Protein AF-A0A967SDQ6-F1 (afdb_monomer_lite)

Secondary structure (DSSP, 8-state):
---SSSSTTSTT-------S--HHHHHHHHHHHHHHHHHHHHHHHHHHTT--HHHHHHHHHHHHHHHHHHHHHHHHHHHHHHHHHHHHH-TT--HHHHHHHHHHHHHHHHHHHHHHHHHHHHHHHHH-

pLDDT: mean 78.9, std 18.08, range [39.59, 97.62]

Radius of gyration: 21.06 Å; chains: 1; bounding box: 49×50×50 Å

Sequence (128 aa):
MRTTILVALIALLAPGPVVAQGQGRMQERRMQLEQQVRRQFLVQVARRLELNEEQREQVRAVLAEGAEARRDLARDSRDLRIDLMQAVRSEDTPMAEFQDLLVRLEGIRERERALERREEESLARVLD

Foldseek 3Di:
DDPDPPPPPPVPPDDDDDDPDCPPVVVVVVVVVVVVVVVVVLVVVCVVLVDDPVLSVQLVVLCVVCVVVVVVLVVLVVVLVVVQVVLVPDPPRDPVNNVVSVVSVVVSVVSVVVSVVSSVVSNVVSSD

Structure (mmCIF, N/CA/C/O backbone):
data_AF-A0A967SDQ6-F1
#
_entry.id   AF-A0A967SDQ6-F1
#
loop_
_atom_site.group_PDB
_atom_site.id
_atom_site.type_symbol
_atom_site.label_atom_id
_atom_site.label_alt_id
_atom_site.label_comp_id
_atom_site.label_asym_id
_atom_site.label_entity_id
_atom_site.label_seq_id
_atom_site.pdbx_PDB_ins_code
_atom_site.Cartn_x
_atom_site.Cartn_y
_atom_site.Cartn_z
_atom_site.occupancy
_atom_site.B_iso_or_equiv
_atom_site.auth_seq_id
_atom_site.auth_comp_id
_atom_site.auth_asym_id
_atom_site.auth_atom_id
_atom_site.pdbx_PDB_model_num
ATOM 1 N N . MET A 1 1 ? -5.150 43.158 1.472 1.00 41.00 1 MET A N 1
ATOM 2 C CA . MET A 1 1 ? -4.062 42.814 0.527 1.00 41.00 1 MET A CA 1
ATOM 3 C C . MET A 1 1 ? -2.940 42.174 1.352 1.00 41.00 1 MET A C 1
ATOM 5 O O . MET A 1 1 ? -2.210 42.910 1.983 1.00 41.00 1 MET A O 1
ATOM 9 N N . ARG A 1 2 ? -2.874 40.871 1.668 1.00 46.28 2 ARG A N 1
ATOM 10 C CA . ARG A 1 2 ? -3.145 39.601 0.958 1.00 46.28 2 ARG A CA 1
ATOM 11 C C . ARG A 1 2 ? -2.051 39.135 -0.029 1.00 46.28 2 ARG A C 1
ATOM 13 O O . ARG A 1 2 ? -2.395 38.469 -0.986 1.00 46.28 2 ARG A O 1
ATOM 20 N N . THR A 1 3 ? -0.763 39.419 0.212 1.00 47.38 3 THR A N 1
ATOM 21 C CA . THR A 1 3 ? 0.331 38.906 -0.658 1.00 47.38 3 THR A CA 1
ATOM 22 C C . THR A 1 3 ? 1.738 38.960 -0.021 1.00 47.38 3 THR A C 1
ATOM 24 O O . THR A 1 3 ? 2.684 39.411 -0.650 1.00 47.38 3 THR A O 1
ATOM 27 N N . THR A 1 4 ? 1.935 38.506 1.225 1.00 48.97 4 THR A N 1
ATOM 28 C CA . THR A 1 4 ? 3.297 38.528 1.832 1.00 48.97 4 THR A CA 1
ATOM 29 C C . THR A 1 4 ? 3.689 37.320 2.684 1.00 48.97 4 THR A C 1
ATOM 31 O O . THR A 1 4 ? 4.771 37.313 3.256 1.00 48.97 4 THR A O 1
ATOM 34 N N . ILE A 1 5 ? 2.878 36.258 2.736 1.00 51.66 5 ILE A N 1
ATOM 35 C CA . ILE A 1 5 ? 3.183 35.060 3.554 1.00 51.66 5 ILE A CA 1
ATOM 36 C C . ILE A 1 5 ? 3.758 33.896 2.712 1.00 51.66 5 ILE A C 1
ATOM 38 O O . ILE A 1 5 ? 4.238 32.905 3.249 1.00 51.66 5 ILE A O 1
ATOM 42 N N . LEU A 1 6 ? 3.801 34.024 1.382 1.00 40.69 6 LEU A N 1
ATOM 43 C CA . LEU A 1 6 ? 4.132 32.913 0.474 1.00 40.69 6 LEU A CA 1
ATOM 44 C C . LEU A 1 6 ? 5.622 32.753 0.115 1.00 40.69 6 LEU A C 1
ATOM 46 O O . LEU A 1 6 ? 5.967 31.807 -0.582 1.00 40.69 6 LEU A O 1
ATOM 50 N N . VAL A 1 7 ? 6.521 33.616 0.604 1.00 45.34 7 VAL A N 1
ATOM 51 C CA . VAL A 1 7 ? 7.951 33.586 0.212 1.00 45.34 7 VAL A CA 1
ATOM 52 C C . VAL A 1 7 ? 8.857 32.908 1.254 1.00 45.34 7 VAL A C 1
ATOM 54 O O . VAL A 1 7 ? 9.958 32.477 0.927 1.00 45.34 7 VAL A O 1
ATOM 57 N N . ALA A 1 8 ? 8.393 32.699 2.490 1.00 44.19 8 ALA A N 1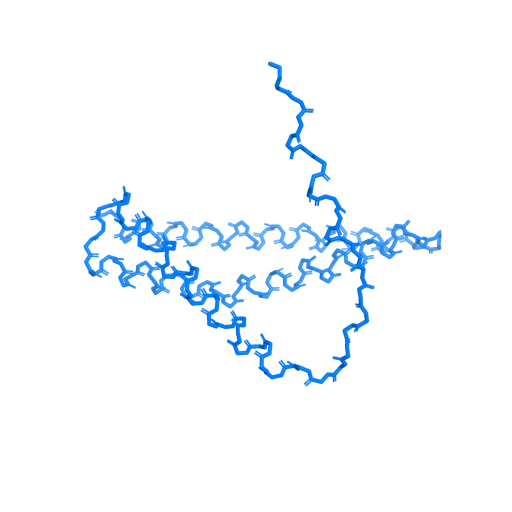
ATOM 58 C CA . ALA A 1 8 ? 9.220 32.094 3.542 1.00 44.19 8 ALA A CA 1
ATOM 59 C C . ALA A 1 8 ? 9.355 30.556 3.453 1.00 44.19 8 ALA A C 1
ATOM 61 O O . ALA A 1 8 ? 10.197 29.982 4.138 1.00 44.19 8 ALA A O 1
ATOM 62 N N . LEU A 1 9 ? 8.564 29.875 2.611 1.00 41.78 9 LEU A N 1
ATOM 63 C CA . LEU A 1 9 ? 8.560 28.405 2.541 1.00 41.78 9 LEU A CA 1
ATOM 64 C C . LEU A 1 9 ? 9.564 27.804 1.536 1.00 41.78 9 LEU A C 1
ATOM 66 O O . LEU A 1 9 ? 9.753 26.592 1.523 1.00 41.78 9 LEU A O 1
ATOM 70 N N . ILE A 1 10 ? 10.213 28.621 0.699 1.00 47.25 10 ILE A N 1
ATOM 71 C CA . ILE A 1 10 ? 11.064 28.138 -0.411 1.00 47.25 10 ILE A CA 1
ATOM 72 C C . ILE A 1 10 ? 12.553 28.048 -0.015 1.00 47.25 10 ILE A C 1
ATOM 74 O O . ILE A 1 10 ? 13.330 27.354 -0.665 1.00 47.25 10 ILE A O 1
ATOM 78 N N . ALA A 1 11 ? 12.964 28.653 1.103 1.00 43.66 11 ALA A N 1
ATOM 79 C CA . ALA A 1 11 ? 14.366 28.653 1.539 1.00 43.66 11 ALA A CA 1
ATOM 80 C C . ALA A 1 11 ? 14.812 27.386 2.307 1.00 43.66 11 ALA A C 1
ATOM 82 O O . ALA A 1 11 ? 15.982 27.277 2.664 1.00 43.66 11 ALA A O 1
ATOM 83 N N . LEU A 1 12 ? 13.925 26.411 2.547 1.00 45.91 12 LEU A N 1
ATOM 84 C CA . LEU A 1 12 ? 14.250 25.174 3.280 1.00 45.91 12 LEU A CA 1
ATOM 85 C C . LEU A 1 12 ? 14.548 23.973 2.358 1.00 45.91 12 LEU A C 1
ATOM 87 O O . LEU A 1 12 ? 14.338 22.823 2.736 1.00 45.91 12 LEU A O 1
ATOM 91 N N . LEU A 1 13 ? 15.007 24.241 1.133 1.00 46.28 13 LEU A N 1
ATOM 92 C CA . LEU A 1 13 ? 15.284 23.245 0.089 1.00 46.28 13 LEU A CA 1
ATOM 93 C C . LEU A 1 13 ? 16.752 23.269 -0.373 1.00 46.28 13 LEU A C 1
ATOM 95 O O . LEU A 1 13 ? 17.061 22.956 -1.518 1.00 46.28 13 LEU A O 1
ATOM 99 N N . ALA A 1 14 ? 17.672 23.624 0.528 1.00 39.59 14 ALA A N 1
ATOM 100 C CA . ALA A 1 14 ? 19.099 23.413 0.313 1.00 39.59 14 ALA A CA 1
ATOM 101 C C . ALA A 1 14 ? 19.488 21.986 0.760 1.00 39.59 14 ALA A C 1
ATOM 103 O O . ALA A 1 14 ? 19.333 21.662 1.942 1.00 39.59 14 ALA A O 1
ATOM 104 N N . PRO A 1 15 ? 20.003 21.120 -0.133 1.00 44.34 15 PRO A N 1
ATOM 105 C CA . PRO A 1 15 ? 20.543 19.824 0.251 1.00 44.34 15 PRO A CA 1
ATOM 106 C C . PRO A 1 15 ? 21.907 20.037 0.921 1.00 44.34 15 PRO A C 1
ATOM 108 O O . PRO A 1 15 ? 22.938 20.138 0.263 1.00 44.34 15 PRO A O 1
ATOM 111 N N . GLY A 1 16 ? 21.913 20.149 2.249 1.00 43.84 16 GLY A N 1
ATOM 112 C CA . GLY A 1 16 ? 23.141 20.061 3.039 1.00 43.84 16 GLY A CA 1
ATOM 113 C C . GLY A 1 16 ? 23.679 18.620 3.062 1.00 43.84 16 GLY A C 1
ATOM 114 O O . GLY A 1 16 ? 22.889 17.675 2.981 1.00 43.84 16 GLY A O 1
ATOM 115 N N . PRO A 1 17 ? 25.003 18.415 3.184 1.00 45.28 17 PRO A N 1
ATOM 116 C CA . PRO A 1 17 ? 25.607 17.090 3.157 1.00 45.28 17 PRO A CA 1
ATOM 117 C C . PRO A 1 17 ? 25.267 16.353 4.457 1.00 45.28 17 PRO A C 1
ATOM 119 O O . PRO A 1 17 ? 25.796 16.664 5.524 1.00 45.28 17 PRO A O 1
ATOM 122 N N . VAL A 1 18 ? 24.359 15.378 4.393 1.00 51.56 18 VAL A N 1
ATOM 123 C CA . VAL A 1 18 ? 24.054 14.531 5.551 1.00 51.56 18 VAL A CA 1
ATOM 124 C C . VAL A 1 18 ? 25.093 13.419 5.630 1.00 51.56 18 VAL A C 1
ATOM 126 O O . VAL A 1 18 ? 25.087 12.455 4.870 1.00 51.56 18 VAL A O 1
ATOM 129 N N . VAL A 1 19 ? 25.996 13.611 6.584 1.00 43.38 19 VAL A N 1
ATOM 130 C CA . VAL A 1 19 ? 27.043 12.697 7.033 1.00 43.38 19 VAL A CA 1
ATOM 131 C C . VAL A 1 19 ? 26.443 11.342 7.437 1.00 43.38 19 VAL A C 1
ATOM 133 O O . VAL A 1 19 ? 25.477 11.255 8.1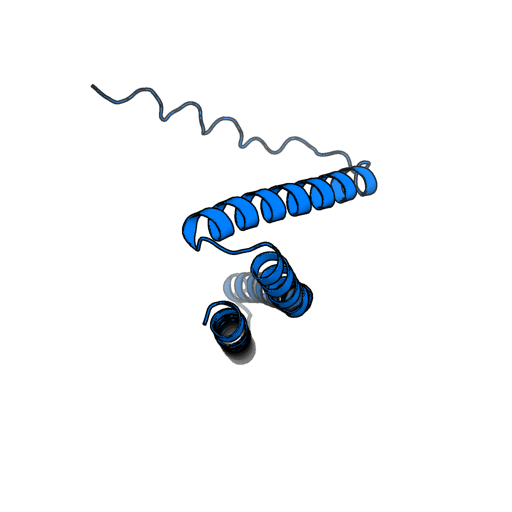98 1.00 43.38 19 VAL A O 1
ATOM 136 N N . ALA A 1 20 ? 27.046 10.271 6.927 1.00 47.09 20 ALA A N 1
ATOM 137 C CA . ALA A 1 20 ? 26.592 8.883 6.985 1.00 47.09 20 ALA A CA 1
ATOM 138 C C . ALA A 1 20 ? 26.777 8.179 8.357 1.00 47.09 20 ALA A C 1
ATOM 140 O O . ALA A 1 20 ? 27.278 7.062 8.412 1.00 47.09 20 ALA A O 1
ATOM 141 N N . GLN A 1 21 ? 26.367 8.790 9.478 1.00 44.53 21 GLN A N 1
ATOM 142 C CA . GLN A 1 21 ? 26.564 8.213 10.831 1.00 44.53 21 GLN A CA 1
ATOM 143 C C . GLN A 1 21 ? 25.294 8.056 11.696 1.00 44.53 21 GLN A C 1
ATOM 145 O O . GLN A 1 21 ? 25.380 7.787 12.891 1.00 44.53 21 GLN A O 1
ATOM 150 N N . GLY A 1 22 ? 24.093 8.184 11.122 1.00 49.91 22 GLY A N 1
ATOM 151 C CA . GLY A 1 22 ? 22.843 8.274 11.896 1.00 49.91 22 GLY A CA 1
ATOM 152 C C . GLY A 1 22 ? 21.816 7.150 11.730 1.00 49.91 22 GLY A C 1
ATOM 153 O O . GLY A 1 22 ? 20.700 7.320 12.213 1.00 49.91 22 GLY A O 1
ATOM 154 N N . GLN A 1 23 ? 22.120 6.043 11.045 1.00 48.50 23 GLN A N 1
ATOM 155 C CA . GLN A 1 23 ? 21.077 5.107 10.586 1.00 48.50 23 GLN A CA 1
ATOM 156 C C . GLN A 1 23 ? 20.226 4.500 11.725 1.00 48.50 23 GLN A C 1
ATOM 158 O O . GLN A 1 23 ? 19.003 4.512 11.614 1.00 48.50 23 GLN A O 1
ATOM 163 N N . GLY A 1 24 ? 20.813 4.102 12.863 1.00 54.84 24 GLY A N 1
ATOM 164 C CA . GLY A 1 24 ? 20.053 3.522 13.989 1.00 54.84 24 GLY A CA 1
ATOM 165 C C . GLY A 1 24 ? 19.138 4.514 14.729 1.00 54.84 24 GLY A C 1
ATOM 166 O O . GLY A 1 24 ? 17.947 4.263 14.902 1.00 54.84 24 GLY A O 1
ATOM 167 N N . ARG A 1 25 ? 19.650 5.699 15.097 1.00 58.53 25 ARG A N 1
ATOM 168 C CA . ARG A 1 25 ? 18.859 6.735 15.803 1.00 58.53 25 ARG A CA 1
ATOM 169 C C . ARG A 1 25 ? 17.776 7.359 14.924 1.00 58.53 25 ARG A C 1
ATOM 171 O O . ARG A 1 25 ? 16.746 7.805 15.429 1.00 58.53 25 ARG A O 1
ATOM 178 N N . MET A 1 26 ? 18.001 7.422 13.612 1.00 59.81 26 MET A N 1
ATOM 179 C CA . MET A 1 26 ? 17.001 7.922 12.671 1.00 59.81 26 MET A CA 1
ATOM 180 C C . MET A 1 26 ? 15.852 6.919 12.503 1.00 59.81 26 MET A C 1
ATOM 182 O O . MET A 1 26 ? 14.699 7.332 12.395 1.00 59.81 26 MET A O 1
ATOM 186 N N . GLN A 1 27 ? 16.149 5.616 12.553 1.00 62.00 27 GLN A N 1
ATOM 187 C CA . GLN A 1 27 ? 15.164 4.541 12.461 1.00 62.00 27 GLN A CA 1
ATOM 188 C C . GLN A 1 27 ? 14.290 4.457 13.723 1.00 62.00 27 GLN A C 1
ATOM 190 O O . GLN A 1 27 ? 13.066 4.423 13.603 1.00 62.00 27 GLN A O 1
ATOM 195 N N . GLU A 1 28 ? 14.880 4.562 14.920 1.00 71.25 28 GLU A N 1
ATOM 196 C CA . GLU A 1 28 ? 14.130 4.652 16.186 1.00 71.25 28 GLU A CA 1
ATOM 197 C C . GLU A 1 28 ? 13.186 5.858 16.222 1.00 71.25 28 GLU A C 1
ATOM 199 O O . GLU A 1 28 ? 12.006 5.717 16.547 1.00 71.25 28 GLU A O 1
ATOM 204 N N . ARG A 1 29 ? 13.667 7.042 15.817 1.00 71.38 29 ARG A N 1
ATOM 205 C CA . ARG A 1 29 ? 12.822 8.244 15.714 1.00 71.38 29 ARG A CA 1
ATOM 206 C C . ARG A 1 29 ? 11.682 8.061 14.716 1.00 71.38 29 ARG A C 1
ATOM 208 O O . ARG A 1 29 ? 10.570 8.508 14.985 1.00 71.38 29 ARG A O 1
ATOM 215 N N . ARG A 1 30 ? 11.933 7.397 13.583 1.00 70.94 30 ARG A N 1
ATOM 216 C CA . ARG A 1 30 ? 10.893 7.088 12.591 1.00 70.94 30 ARG A CA 1
ATOM 217 C C . ARG A 1 30 ? 9.812 6.186 13.174 1.00 70.94 30 ARG A C 1
ATOM 219 O O . ARG A 1 30 ? 8.638 6.506 13.036 1.00 70.94 30 ARG A O 1
ATOM 226 N N . MET A 1 31 ? 10.200 5.120 13.875 1.00 69.38 31 MET A N 1
ATOM 227 C CA . MET A 1 31 ? 9.244 4.221 14.529 1.00 69.38 31 MET A CA 1
ATOM 228 C C . MET A 1 31 ? 8.414 4.945 15.595 1.00 69.38 31 MET A C 1
ATOM 230 O O . MET A 1 31 ? 7.200 4.763 15.657 1.00 69.38 31 MET A O 1
ATOM 234 N N . GLN A 1 32 ? 9.042 5.801 16.409 1.00 74.12 32 GLN A N 1
ATOM 235 C CA . GLN A 1 32 ? 8.338 6.596 17.420 1.00 74.12 32 GLN A CA 1
ATOM 236 C C . GLN A 1 32 ? 7.332 7.568 16.786 1.00 74.12 32 GLN A C 1
ATOM 238 O O . GLN A 1 32 ? 6.189 7.648 17.240 1.00 74.12 32 GLN A O 1
ATOM 243 N N . LEU A 1 33 ? 7.727 8.257 15.709 1.00 74.56 33 LEU A N 1
ATOM 244 C CA . LEU A 1 33 ? 6.847 9.151 14.953 1.00 74.56 33 LEU A CA 1
ATOM 245 C C . LEU A 1 33 ? 5.682 8.394 14.308 1.00 74.56 33 LEU A C 1
ATOM 247 O O . LEU A 1 33 ? 4.540 8.828 14.435 1.00 74.56 33 LEU A O 1
ATOM 251 N N . GLU A 1 34 ? 5.928 7.240 13.684 1.00 70.94 34 GLU A N 1
ATOM 252 C CA . GLU A 1 34 ? 4.865 6.399 13.117 1.00 70.94 34 GLU A CA 1
ATOM 253 C C . GLU A 1 34 ? 3.857 5.958 14.187 1.00 70.94 34 GLU A C 1
ATOM 255 O O . GLU A 1 34 ? 2.645 6.048 13.976 1.00 70.94 34 GLU A O 1
ATOM 260 N N . GLN A 1 35 ? 4.333 5.541 15.364 1.00 74.50 35 GLN A N 1
ATOM 261 C CA . GLN A 1 35 ? 3.463 5.191 16.488 1.00 74.50 35 GLN A CA 1
ATOM 262 C C . GLN A 1 35 ? 2.672 6.395 17.016 1.00 74.50 35 GLN A C 1
ATOM 264 O O . GLN A 1 35 ? 1.527 6.243 17.446 1.00 74.50 35 GLN A O 1
ATOM 269 N N . GLN A 1 36 ? 3.269 7.588 17.034 1.00 74.06 36 GLN A N 1
ATOM 270 C CA . GLN A 1 36 ? 2.604 8.807 17.490 1.00 74.06 36 GLN A CA 1
ATOM 271 C C . GLN A 1 36 ? 1.514 9.252 16.506 1.00 74.06 36 GLN A C 1
ATOM 273 O O . GLN A 1 36 ? 0.390 9.523 16.932 1.00 74.06 36 GLN A O 1
ATOM 278 N N . VAL A 1 37 ? 1.809 9.238 15.203 1.00 74.25 37 VAL A N 1
ATOM 279 C CA . VAL A 1 37 ? 0.849 9.556 14.135 1.00 74.25 37 VAL A CA 1
ATOM 280 C C . VAL A 1 37 ? -0.303 8.553 14.128 1.00 74.25 37 VAL A C 1
ATOM 282 O O . VAL A 1 37 ? -1.460 8.968 14.134 1.00 74.25 37 VAL A O 1
ATOM 285 N N . ARG A 1 38 ? -0.022 7.243 14.210 1.00 72.19 38 ARG A N 1
ATOM 286 C CA . ARG A 1 38 ? -1.071 6.208 14.296 1.00 72.19 38 ARG A CA 1
ATOM 287 C C . ARG A 1 38 ? -1.986 6.413 15.496 1.00 72.19 38 ARG A C 1
ATOM 289 O O . ARG A 1 38 ? -3.203 6.330 15.353 1.00 72.19 38 ARG A O 1
ATOM 296 N N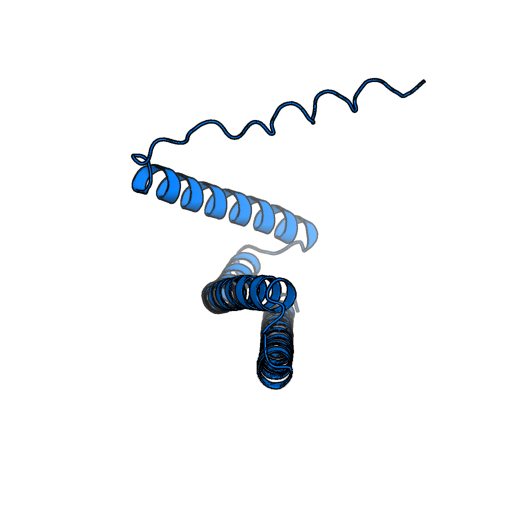 . ARG A 1 39 ? -1.420 6.710 16.671 1.00 74.56 39 ARG A N 1
ATOM 297 C CA . ARG A 1 39 ? -2.214 6.988 17.877 1.00 74.56 39 ARG A CA 1
ATOM 298 C C . ARG A 1 39 ? -3.113 8.206 17.692 1.00 74.56 39 ARG A C 1
ATOM 300 O O . ARG A 1 39 ? -4.297 8.117 17.997 1.00 74.56 39 ARG A O 1
ATOM 307 N N . GLN A 1 40 ? -2.588 9.315 17.171 1.00 73.25 40 GLN A N 1
ATOM 308 C CA . GLN A 1 40 ? -3.389 10.522 16.939 1.00 73.25 40 GLN A CA 1
ATOM 309 C C . GLN A 1 40 ? -4.488 10.305 15.896 1.00 73.25 40 GLN A C 1
ATOM 311 O O . GLN A 1 40 ? -5.623 10.721 16.124 1.00 73.25 40 GLN A O 1
ATOM 316 N N . PHE A 1 41 ? -4.176 9.618 14.797 1.00 74.69 41 PHE A N 1
ATOM 317 C CA . PHE A 1 41 ? -5.148 9.267 13.766 1.00 74.69 41 PHE A CA 1
ATOM 318 C C . PHE A 1 41 ? -6.295 8.429 14.344 1.00 74.69 41 PHE A C 1
ATOM 320 O O . PHE A 1 41 ? -7.454 8.809 14.215 1.00 74.69 41 PHE A O 1
ATOM 327 N N . LEU A 1 42 ? -5.981 7.352 15.070 1.00 71.69 42 LEU A N 1
ATOM 328 C CA . LEU A 1 42 ? -6.994 6.492 15.685 1.00 71.69 42 LEU A CA 1
ATOM 329 C C . LEU A 1 42 ? -7.843 7.223 16.723 1.00 71.69 42 LEU A C 1
ATOM 331 O O . LEU A 1 42 ? -9.037 6.971 16.808 1.00 71.69 42 LEU A O 1
ATOM 335 N N . VAL A 1 43 ? -7.262 8.148 17.491 1.00 75.00 43 VAL A N 1
ATOM 336 C CA . VAL A 1 43 ? -8.029 8.977 18.433 1.00 75.00 43 VAL A CA 1
ATOM 337 C C . VAL A 1 43 ? -9.016 9.884 17.694 1.00 75.00 43 VAL A C 1
ATOM 339 O O . VAL A 1 43 ? -10.147 10.042 18.148 1.00 75.00 43 VAL A O 1
ATOM 342 N N . GLN A 1 44 ? -8.624 10.472 16.560 1.00 72.50 44 GLN A N 1
ATOM 343 C CA . GLN A 1 44 ? -9.524 11.313 15.764 1.00 72.50 44 GLN A CA 1
ATOM 344 C C . GLN A 1 44 ? -10.622 10.502 15.074 1.00 72.50 44 GLN A C 1
ATOM 346 O O . GLN A 1 44 ? -11.781 10.910 15.102 1.00 72.50 44 GLN A O 1
ATOM 351 N N . VAL A 1 45 ? -10.275 9.345 14.508 1.00 73.25 45 VAL A N 1
ATOM 352 C CA . VAL A 1 45 ? -11.235 8.423 13.887 1.00 73.25 45 VAL A CA 1
ATOM 353 C C . VAL A 1 45 ? -12.221 7.901 14.928 1.00 73.25 45 VAL A C 1
ATOM 355 O O . VAL A 1 45 ? -13.424 8.010 14.725 1.00 73.25 45 VAL A O 1
ATOM 358 N N . ALA A 1 46 ? -11.737 7.445 16.086 1.00 67.94 46 ALA A N 1
ATOM 359 C CA . ALA A 1 46 ? -12.594 6.958 17.161 1.00 67.94 46 ALA A CA 1
ATOM 360 C C . ALA A 1 46 ? -13.530 8.034 17.715 1.00 67.94 46 ALA A C 1
ATOM 362 O O . ALA A 1 46 ? -14.678 7.738 18.014 1.00 67.94 46 ALA A O 1
ATOM 363 N N . ARG A 1 47 ? -13.070 9.289 17.822 1.00 74.50 47 ARG A N 1
ATOM 364 C CA . ARG A 1 47 ? -13.937 10.409 18.221 1.00 74.50 47 ARG A CA 1
ATOM 365 C C . ARG A 1 47 ? -15.012 10.717 17.188 1.00 74.50 47 ARG A C 1
ATOM 367 O O . ARG A 1 47 ? -16.098 11.125 17.569 1.00 74.50 47 ARG A O 1
ATOM 374 N N . ARG A 1 48 ? -14.703 10.573 15.900 1.00 75.69 48 ARG A N 1
ATOM 375 C CA . ARG A 1 48 ? -15.648 10.859 14.815 1.00 75.69 48 ARG A CA 1
ATOM 376 C C . ARG A 1 48 ? -16.660 9.732 14.600 1.00 75.69 48 ARG A C 1
ATOM 378 O O . ARG A 1 48 ? -17.756 10.011 14.136 1.00 75.69 48 ARG A O 1
ATOM 385 N N . LEU A 1 49 ? -16.274 8.499 14.915 1.00 76.19 49 LEU A N 1
ATOM 386 C CA . LEU A 1 49 ? -17.095 7.296 14.774 1.00 76.19 49 LEU A CA 1
ATOM 387 C C . LEU A 1 49 ? -17.685 6.808 16.111 1.00 76.19 49 LEU A C 1
ATOM 389 O O . LEU A 1 49 ? -18.264 5.734 16.149 1.00 76.19 49 LEU A O 1
ATOM 393 N N . GLU A 1 50 ? -17.499 7.565 17.199 1.00 84.44 50 GLU A N 1
ATOM 394 C CA . GLU A 1 50 ? -17.974 7.242 18.559 1.00 84.44 50 GLU A CA 1
ATOM 395 C C . GLU A 1 50 ? -17.626 5.816 19.036 1.00 84.44 50 GLU A C 1
ATOM 397 O O . GLU A 1 50 ? -18.377 5.178 19.768 1.00 84.44 50 GLU A O 1
ATOM 402 N N . LEU A 1 51 ? -16.445 5.319 18.649 1.00 82.25 51 LEU A N 1
ATOM 403 C CA . LEU A 1 51 ? -16.041 3.935 18.913 1.00 82.25 51 LEU A CA 1
ATOM 404 C C . LEU A 1 51 ? -15.803 3.681 20.402 1.00 82.25 51 LEU A C 1
ATOM 406 O O . LEU A 1 51 ? -15.026 4.390 21.059 1.00 82.25 51 LEU A O 1
ATOM 410 N N . ASN A 1 52 ? -16.372 2.589 20.914 1.00 86.94 52 ASN A N 1
ATOM 411 C CA . ASN A 1 52 ? -16.060 2.103 22.255 1.00 86.94 52 ASN A CA 1
ATOM 412 C C . ASN A 1 52 ? -14.616 1.528 22.327 1.00 86.94 52 ASN A C 1
ATOM 414 O O . ASN A 1 52 ? -13.873 1.524 21.344 1.00 86.94 52 ASN A O 1
ATOM 418 N N . GLU A 1 53 ? -14.132 1.144 23.516 1.00 85.88 53 GLU A N 1
ATOM 419 C CA . GLU A 1 53 ? -12.754 0.619 23.665 1.00 85.88 53 GLU A CA 1
ATOM 420 C C . GLU A 1 53 ? -12.543 -0.698 22.902 1.00 85.88 53 GLU A C 1
ATOM 422 O O . GLU A 1 53 ? -11.495 -0.884 22.289 1.00 85.88 53 GLU A O 1
ATOM 427 N N . GLU A 1 54 ? -13.551 -1.569 22.877 1.00 87.69 54 GLU A N 1
ATOM 428 C CA . GLU A 1 54 ? -13.499 -2.857 22.183 1.00 87.69 54 GLU A CA 1
ATOM 429 C C . GLU A 1 54 ? -13.407 -2.673 20.660 1.00 87.69 54 GLU A C 1
ATOM 431 O O . GLU A 1 54 ? -12.482 -3.186 20.030 1.00 87.69 54 GLU A O 1
ATOM 436 N N . GLN A 1 55 ? -14.275 -1.843 20.080 1.00 84.94 55 GLN A N 1
ATOM 437 C CA . GLN A 1 55 ? -14.249 -1.482 18.660 1.00 84.94 55 GLN A CA 1
ATOM 438 C C . GLN A 1 55 ? -12.924 -0.820 18.270 1.00 84.94 55 GLN A C 1
ATOM 440 O O . GLN A 1 55 ? -12.375 -1.090 17.204 1.00 84.94 55 GLN A O 1
ATOM 445 N N . ARG A 1 56 ? -12.352 0.025 19.139 1.00 84.81 56 ARG A N 1
ATOM 446 C CA . ARG A 1 56 ? -11.034 0.633 18.891 1.00 84.81 56 ARG A CA 1
ATOM 447 C C . ARG A 1 56 ? -9.923 -0.404 18.790 1.00 84.81 56 ARG A C 1
ATOM 449 O O . ARG A 1 56 ? -9.040 -0.247 17.944 1.00 84.81 56 ARG A O 1
ATOM 456 N N . GLU A 1 57 ? -9.936 -1.421 19.643 1.00 88.25 57 GLU A N 1
ATOM 457 C CA . GLU A 1 57 ? -8.925 -2.477 19.606 1.00 88.25 57 GLU A CA 1
ATOM 458 C C . GLU A 1 57 ? -9.119 -3.398 18.395 1.00 88.25 57 GLU A C 1
ATOM 460 O O . GLU A 1 57 ? -8.150 -3.731 17.713 1.00 88.25 57 GLU A O 1
ATOM 465 N N . GLN A 1 58 ? -10.366 -3.703 18.035 1.00 86.44 58 GLN A N 1
ATOM 466 C CA . GLN A 1 58 ? -10.683 -4.462 16.824 1.00 86.44 58 GLN A CA 1
ATOM 467 C C . GLN A 1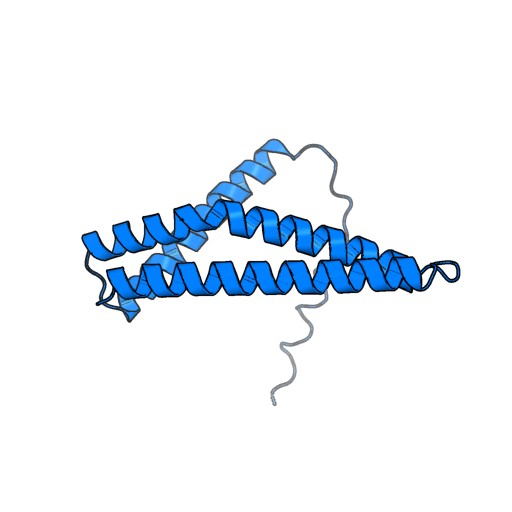 58 ? -10.255 -3.716 15.547 1.00 86.44 58 GLN A C 1
ATOM 469 O O . GLN A 1 58 ? -9.579 -4.293 14.696 1.00 86.44 58 GLN A O 1
ATOM 474 N N . VAL A 1 59 ? -10.524 -2.408 15.442 1.00 86.69 59 VAL A N 1
ATOM 475 C CA . VAL A 1 59 ? -10.032 -1.572 14.328 1.00 86.69 59 VAL A CA 1
ATOM 476 C C . VAL A 1 59 ? -8.501 -1.566 14.271 1.00 86.69 59 VAL A C 1
ATOM 478 O O . VAL A 1 59 ? -7.918 -1.646 13.188 1.00 86.69 59 VAL A O 1
ATOM 481 N N . ARG A 1 60 ? -7.813 -1.492 15.420 1.00 86.19 60 ARG A N 1
ATOM 482 C CA . ARG A 1 60 ? -6.343 -1.586 15.458 1.00 86.19 60 ARG A CA 1
ATOM 483 C C . ARG A 1 60 ? -5.844 -2.920 14.925 1.00 86.19 60 ARG A C 1
ATOM 485 O O . ARG A 1 60 ? -4.870 -2.910 14.176 1.00 86.19 60 ARG A O 1
ATOM 492 N N . ALA A 1 61 ? -6.489 -4.023 15.297 1.00 87.06 61 ALA A N 1
ATOM 493 C CA . ALA A 1 61 ? -6.129 -5.356 14.832 1.00 87.06 61 ALA A CA 1
ATOM 494 C C . ALA A 1 61 ? -6.282 -5.474 13.307 1.00 87.06 61 ALA A C 1
ATOM 496 O O . ALA A 1 61 ? -5.318 -5.844 12.638 1.00 87.06 61 ALA A O 1
ATOM 497 N N . VAL A 1 62 ? -7.419 -5.033 12.752 1.00 86.94 62 VAL A N 1
ATOM 498 C CA . VAL A 1 62 ? -7.667 -5.021 11.295 1.00 86.94 62 VAL A CA 1
ATOM 499 C C . VAL A 1 62 ? -6.604 -4.198 10.557 1.00 86.94 62 VAL A C 1
ATOM 501 O O . VAL A 1 62 ? -6.001 -4.648 9.582 1.00 86.94 62 VAL A O 1
ATOM 504 N N . LEU A 1 63 ? -6.296 -2.994 11.048 1.00 85.75 63 LEU A N 1
ATOM 505 C CA . LEU A 1 63 ? -5.271 -2.151 10.429 1.00 85.75 63 LEU A CA 1
ATOM 506 C C . LEU A 1 63 ? -3.856 -2.718 10.591 1.00 85.75 63 LEU A C 1
ATOM 508 O O . LEU A 1 63 ? -3.001 -2.452 9.740 1.00 85.75 63 LEU A O 1
ATOM 512 N N . ALA A 1 64 ? -3.574 -3.441 11.675 1.00 87.31 64 ALA A N 1
ATOM 513 C CA . ALA A 1 64 ? -2.287 -4.090 11.8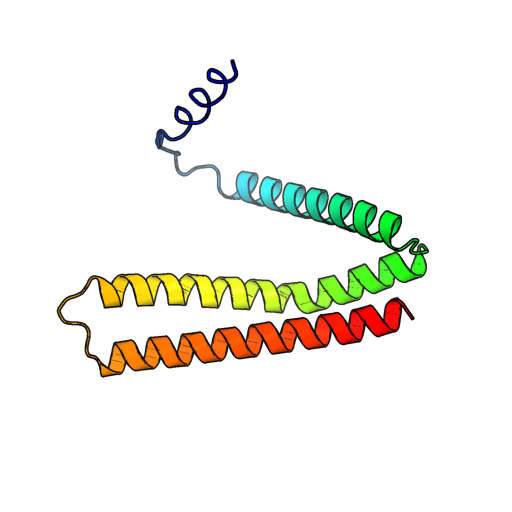95 1.00 87.31 64 ALA A CA 1
ATOM 514 C C . ALA A 1 64 ? -2.083 -5.274 10.941 1.00 87.31 64 ALA A C 1
ATOM 516 O O . ALA A 1 64 ? -0.990 -5.395 10.392 1.00 87.31 64 ALA A O 1
ATOM 517 N N . GLU A 1 65 ? -3.127 -6.064 10.686 1.00 87.50 65 GLU A N 1
ATOM 518 C CA . GLU A 1 65 ? -3.103 -7.204 9.762 1.00 87.50 65 GLU A CA 1
ATOM 519 C C . GLU A 1 65 ? -2.712 -6.775 8.337 1.00 87.50 65 GLU A C 1
ATOM 521 O O . GLU A 1 65 ? -1.788 -7.331 7.748 1.00 87.50 65 GLU A O 1
ATOM 526 N N . GLY A 1 66 ? -3.313 -5.700 7.815 1.00 86.06 66 GLY A N 1
ATOM 527 C CA . GLY A 1 66 ? -2.967 -5.169 6.489 1.00 86.06 66 GLY A CA 1
ATOM 528 C C . GLY A 1 66 ? -1.632 -4.409 6.422 1.00 86.06 66 GLY A C 1
ATOM 529 O O . GLY A 1 66 ? -1.173 -4.038 5.342 1.00 86.06 66 GLY A O 1
ATOM 530 N N . ALA A 1 67 ? -0.973 -4.131 7.555 1.00 88.88 67 ALA A N 1
ATOM 531 C CA . ALA A 1 67 ? 0.169 -3.214 7.581 1.00 88.88 67 ALA A CA 1
ATOM 532 C C . ALA A 1 67 ? 1.410 -3.739 6.850 1.00 88.88 67 ALA A C 1
ATOM 534 O O . ALA A 1 67 ? 2.152 -2.933 6.284 1.00 88.88 67 ALA A O 1
ATOM 535 N N . GLU A 1 68 ? 1.655 -5.047 6.887 1.00 87.75 68 GLU A N 1
ATOM 536 C CA . GLU A 1 68 ? 2.768 -5.672 6.168 1.00 87.75 68 GLU A CA 1
ATOM 537 C C . GLU A 1 68 ? 2.514 -5.649 4.658 1.00 87.75 68 GLU A C 1
ATOM 539 O O . GLU A 1 68 ? 3.316 -5.083 3.918 1.00 87.75 68 GLU A O 1
ATOM 544 N N . ALA A 1 69 ? 1.328 -6.084 4.224 1.00 89.81 69 ALA A N 1
ATOM 545 C CA . ALA A 1 69 ? 0.923 -6.040 2.819 1.00 89.81 69 ALA A CA 1
ATOM 546 C C . ALA A 1 69 ? 0.983 -4.619 2.223 1.00 89.81 69 ALA A C 1
ATOM 548 O O . ALA A 1 69 ? 1.487 -4.433 1.115 1.00 89.81 69 ALA A O 1
ATOM 549 N N . ARG A 1 70 ? 0.548 -3.588 2.967 1.00 91.12 70 ARG A N 1
ATOM 550 C CA . ARG A 1 70 ? 0.679 -2.183 2.528 1.00 91.12 70 ARG A CA 1
ATOM 551 C C . ARG A 1 70 ? 2.139 -1.743 2.396 1.00 91.12 70 ARG A C 1
ATOM 553 O O . ARG A 1 70 ? 2.461 -0.972 1.495 1.00 91.12 70 ARG A O 1
ATOM 560 N N . ARG A 1 71 ? 3.029 -2.195 3.290 1.00 91.56 71 ARG A N 1
ATOM 561 C CA . ARG A 1 71 ? 4.468 -1.879 3.206 1.00 91.56 71 ARG A CA 1
ATOM 562 C C . ARG A 1 71 ? 5.107 -2.527 1.988 1.00 91.56 71 ARG A C 1
ATOM 564 O O . ARG A 1 71 ? 5.907 -1.868 1.327 1.00 91.56 71 ARG A O 1
ATOM 571 N N . ASP A 1 72 ? 4.749 -3.770 1.699 1.00 93.25 72 ASP A N 1
ATOM 572 C CA . ASP A 1 72 ? 5.267 -4.481 0.535 1.00 93.25 72 ASP A CA 1
ATOM 573 C C . ASP A 1 72 ? 4.754 -3.856 -0.763 1.00 93.25 72 ASP A C 1
ATOM 575 O O . ASP A 1 72 ? 5.564 -3.535 -1.627 1.00 93.25 72 ASP A O 1
ATOM 579 N N . LEU A 1 73 ? 3.461 -3.521 -0.856 1.00 94.25 73 LEU A N 1
ATOM 580 C CA . LEU A 1 73 ? 2.925 -2.776 -2.003 1.00 94.25 73 LEU A CA 1
ATOM 581 C C . LEU A 1 73 ? 3.591 -1.408 -2.181 1.00 94.25 73 LEU A C 1
ATOM 583 O O . LEU A 1 73 ? 3.923 -1.024 -3.300 1.00 94.25 73 LEU A O 1
ATOM 587 N N . ALA A 1 74 ? 3.845 -0.679 -1.092 1.00 93.06 74 ALA A N 1
ATOM 588 C CA . ALA A 1 74 ? 4.551 0.598 -1.162 1.00 93.06 74 ALA A CA 1
ATOM 589 C C . ALA A 1 74 ? 6.002 0.442 -1.653 1.00 93.06 74 ALA A C 1
ATOM 591 O O . ALA A 1 74 ? 6.518 1.338 -2.327 1.00 93.06 74 ALA A O 1
ATOM 592 N N . ARG A 1 75 ? 6.664 -0.676 -1.321 1.00 94.94 75 ARG A N 1
ATOM 593 C CA . ARG A 1 75 ? 7.999 -1.010 -1.832 1.00 94.94 75 ARG A CA 1
ATOM 594 C C . ARG A 1 75 ? 7.930 -1.339 -3.323 1.00 94.94 75 ARG A C 1
ATOM 596 O O . ARG A 1 75 ? 8.582 -0.649 -4.099 1.00 94.94 75 ARG A O 1
ATOM 603 N N . ASP A 1 76 ? 7.067 -2.275 -3.715 1.00 94.25 76 ASP A N 1
ATOM 604 C CA . ASP A 1 76 ? 6.853 -2.677 -5.111 1.00 94.25 76 ASP A CA 1
ATOM 605 C C . ASP A 1 76 ? 6.529 -1.466 -6.004 1.00 94.25 76 ASP A C 1
ATOM 607 O O . ASP A 1 76 ? 7.106 -1.293 -7.077 1.00 94.25 76 ASP A O 1
ATOM 611 N N . SER A 1 77 ? 5.630 -0.591 -5.543 1.00 93.88 77 SER A N 1
ATOM 612 C CA . SER A 1 77 ? 5.212 0.624 -6.253 1.00 93.88 77 SER A CA 1
ATOM 613 C C . SER A 1 77 ? 6.361 1.621 -6.409 1.00 93.88 77 SER A C 1
ATOM 615 O O . SER A 1 77 ? 6.543 2.230 -7.469 1.00 93.88 77 SER A O 1
ATOM 617 N N . ARG A 1 78 ? 7.191 1.774 -5.369 1.00 95.94 78 ARG A N 1
ATOM 618 C CA . ARG A 1 78 ? 8.378 2.629 -5.427 1.00 95.94 78 ARG A CA 1
ATOM 619 C C . ARG A 1 78 ? 9.403 2.096 -6.422 1.00 95.94 78 ARG A C 1
ATOM 621 O O . ARG A 1 78 ? 9.937 2.900 -7.186 1.00 95.94 78 ARG A O 1
ATOM 628 N N . ASP A 1 79 ? 9.678 0.799 -6.383 1.00 95.38 79 ASP A N 1
ATOM 629 C CA . ASP A 1 79 ? 10.676 0.160 -7.239 1.00 95.38 79 ASP A CA 1
ATOM 630 C C . ASP A 1 79 ? 10.224 0.222 -8.703 1.00 95.38 79 ASP A C 1
ATOM 632 O O . ASP A 1 79 ? 10.957 0.728 -9.548 1.00 95.38 79 ASP A O 1
ATOM 636 N N . LEU A 1 80 ? 8.955 -0.091 -8.985 1.00 96.62 80 LEU A N 1
ATOM 637 C CA . LEU A 1 80 ? 8.396 0.047 -10.331 1.00 96.62 80 LEU A CA 1
ATOM 638 C C . LEU A 1 80 ? 8.438 1.491 -10.849 1.00 96.62 80 LEU A C 1
ATOM 640 O O . LEU A 1 80 ? 8.674 1.726 -12.032 1.00 96.62 80 LEU A O 1
ATOM 644 N N . ARG A 1 81 ? 8.225 2.488 -9.982 1.00 94.88 81 ARG A N 1
ATOM 645 C CA . ARG A 1 81 ? 8.355 3.897 -10.380 1.00 94.88 81 ARG A CA 1
ATOM 646 C C . ARG A 1 81 ? 9.787 4.236 -10.796 1.00 94.88 81 ARG A C 1
ATOM 648 O O . ARG A 1 81 ? 9.969 5.063 -11.686 1.00 94.88 81 ARG A O 1
ATOM 655 N N . ILE A 1 82 ? 10.789 3.658 -10.134 1.00 96.06 82 ILE A N 1
ATOM 656 C CA . ILE A 1 82 ? 12.196 3.833 -10.513 1.00 96.06 82 ILE A CA 1
ATOM 657 C C . ILE A 1 82 ? 12.429 3.202 -11.889 1.00 96.06 82 ILE A C 1
ATOM 659 O O . ILE A 1 82 ? 12.918 3.907 -12.772 1.00 96.06 82 ILE A O 1
ATOM 663 N N . ASP A 1 83 ? 11.984 1.958 -12.087 1.00 94.94 83 ASP A N 1
ATOM 664 C CA . ASP A 1 83 ? 12.099 1.232 -13.359 1.00 94.94 83 ASP A CA 1
ATOM 665 C C . ASP A 1 83 ? 11.442 2.014 -14.511 1.00 94.94 83 ASP A C 1
ATOM 667 O O . ASP A 1 83 ? 12.071 2.281 -15.533 1.00 94.94 83 ASP A O 1
ATOM 671 N N . LEU A 1 84 ? 10.203 2.486 -14.323 1.00 94.00 84 LEU A N 1
ATOM 672 C CA . LEU A 1 84 ? 9.477 3.287 -15.315 1.00 94.00 84 LEU A CA 1
ATOM 673 C C . LEU A 1 84 ? 10.195 4.599 -15.647 1.00 94.00 84 LEU A C 1
ATOM 675 O O . LEU A 1 84 ? 10.290 4.975 -16.813 1.00 94.00 84 LEU A O 1
ATOM 679 N N . MET A 1 85 ? 10.710 5.314 -14.641 1.00 94.62 85 MET A N 1
ATOM 680 C CA . MET A 1 85 ? 11.468 6.544 -14.891 1.00 94.62 85 MET A CA 1
ATOM 681 C C . MET A 1 85 ? 12.767 6.274 -15.651 1.00 94.62 85 MET A C 1
ATOM 683 O O . MET A 1 85 ? 13.181 7.119 -16.444 1.00 94.62 85 MET A O 1
ATOM 687 N N . GLN A 1 86 ? 13.422 5.142 -15.396 1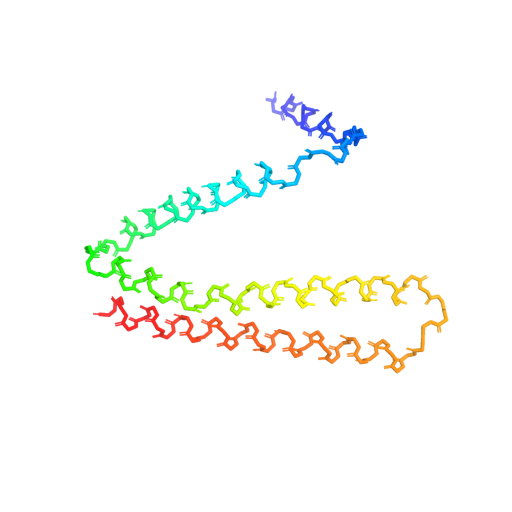.00 94.75 86 GLN A N 1
ATOM 688 C CA . GLN A 1 86 ? 14.628 4.744 -16.110 1.00 94.75 86 GLN A CA 1
ATOM 689 C C . GLN A 1 86 ? 14.310 4.379 -17.564 1.00 94.75 86 GLN A C 1
ATOM 691 O O . GLN A 1 86 ? 14.958 4.912 -18.462 1.00 94.75 86 GLN A O 1
ATOM 696 N N . ALA A 1 87 ? 13.269 3.575 -17.790 1.00 93.12 87 ALA A N 1
ATOM 697 C CA . ALA A 1 87 ? 12.806 3.184 -19.117 1.00 93.12 87 ALA A CA 1
ATOM 698 C C . ALA A 1 87 ? 12.424 4.397 -19.983 1.00 93.12 87 ALA A C 1
ATOM 700 O O . ALA A 1 87 ? 12.824 4.502 -21.134 1.00 93.12 87 ALA A O 1
ATOM 701 N N . VAL A 1 88 ? 11.713 5.376 -19.412 1.00 92.19 88 VAL A N 1
ATOM 702 C CA . VAL A 1 88 ? 11.330 6.606 -20.134 1.00 92.19 88 VAL A CA 1
ATOM 703 C C . VAL A 1 88 ? 12.538 7.481 -20.487 1.00 92.19 88 VAL A C 1
ATOM 705 O O . VAL A 1 88 ? 12.499 8.219 -21.468 1.00 92.19 88 VAL A O 1
ATOM 708 N N . ARG A 1 89 ? 13.604 7.448 -19.680 1.00 94.06 89 ARG A N 1
ATOM 709 C CA . ARG A 1 89 ? 14.812 8.258 -19.909 1.00 94.06 89 ARG A CA 1
ATOM 710 C C . ARG A 1 89 ? 15.802 7.612 -20.870 1.00 94.06 89 ARG A C 1
ATOM 712 O O . ARG A 1 89 ? 16.663 8.321 -21.381 1.00 94.06 89 ARG A O 1
ATOM 719 N N . SER A 1 90 ? 15.735 6.299 -21.058 1.00 93.00 90 SER A N 1
ATOM 720 C CA . SER A 1 90 ? 16.641 5.575 -21.943 1.00 93.00 90 SER A CA 1
ATOM 721 C C . SER A 1 90 ? 16.020 5.445 -23.330 1.00 93.00 90 SER A C 1
ATOM 723 O O . SER A 1 90 ? 14.985 4.802 -23.495 1.00 93.00 90 SER A O 1
ATOM 725 N N . GLU A 1 91 ? 16.680 6.049 -24.322 1.00 84.56 91 GLU A N 1
ATOM 726 C CA . GLU A 1 91 ? 16.270 6.020 -25.736 1.00 84.56 91 GLU A CA 1
ATOM 727 C C . GLU A 1 91 ? 16.282 4.603 -26.332 1.00 84.56 91 GLU A C 1
ATOM 729 O O . GLU A 1 91 ? 15.574 4.336 -27.299 1.00 84.56 91 GLU A O 1
ATOM 734 N N . ASP A 1 92 ? 17.031 3.687 -25.714 1.00 93.62 92 ASP A N 1
ATOM 735 C CA . ASP A 1 92 ? 17.207 2.307 -26.168 1.00 93.62 92 ASP A CA 1
ATOM 736 C C . ASP A 1 92 ? 16.242 1.313 -25.505 1.00 93.62 92 ASP A C 1
ATOM 738 O O . ASP A 1 92 ? 16.313 0.115 -25.788 1.00 93.62 92 ASP A O 1
ATOM 742 N N . THR A 1 93 ? 15.349 1.765 -24.616 1.00 90.88 93 THR A N 1
ATOM 743 C CA . THR A 1 93 ? 14.432 0.851 -23.918 1.00 90.88 93 THR A CA 1
ATOM 744 C C . THR A 1 93 ? 13.496 0.168 -24.917 1.00 90.88 93 THR A C 1
ATOM 746 O O . THR A 1 93 ? 12.703 0.847 -25.581 1.00 90.88 93 THR A O 1
ATOM 749 N N . PRO A 1 94 ? 13.515 -1.173 -25.027 1.00 95.56 94 PRO A N 1
ATOM 750 C CA . PRO A 1 94 ? 12.621 -1.879 -25.926 1.00 95.56 94 PRO A CA 1
ATOM 751 C C . PRO A 1 94 ? 11.157 -1.665 -25.536 1.00 95.56 94 PRO A C 1
ATOM 753 O O . PRO A 1 94 ? 10.783 -1.752 -24.367 1.00 95.56 94 PRO A O 1
ATOM 756 N N . MET A 1 95 ? 10.287 -1.490 -26.532 1.00 92.88 95 MET A N 1
ATOM 757 C CA . MET A 1 95 ? 8.842 -1.353 -26.302 1.00 92.88 95 MET A CA 1
ATOM 758 C C . MET A 1 95 ? 8.256 -2.533 -25.506 1.00 92.88 95 MET A C 1
ATOM 760 O O . MET A 1 95 ? 7.356 -2.341 -24.694 1.00 92.88 95 MET A O 1
ATOM 764 N N . ALA A 1 96 ? 8.777 -3.747 -25.708 1.00 95.31 96 ALA A N 1
ATOM 765 C CA . ALA A 1 96 ? 8.354 -4.930 -24.959 1.00 95.31 96 ALA A CA 1
ATOM 766 C C . ALA A 1 96 ? 8.664 -4.819 -23.454 1.00 95.31 96 ALA A C 1
ATOM 768 O O . ALA A 1 96 ? 7.833 -5.191 -22.632 1.00 95.31 96 ALA A O 1
ATOM 769 N N . GLU A 1 97 ? 9.822 -4.259 -23.093 1.00 93.62 97 GLU A N 1
ATOM 770 C CA . GLU A 1 97 ? 10.199 -4.018 -21.696 1.00 93.62 97 GLU A CA 1
ATOM 771 C C . GLU A 1 97 ? 9.300 -2.946 -21.073 1.00 93.62 97 GLU A C 1
ATOM 773 O O . GLU A 1 97 ? 8.778 -3.123 -19.975 1.00 93.62 97 GLU A O 1
ATOM 778 N N . PHE A 1 98 ? 9.016 -1.870 -21.811 1.00 93.00 98 PHE A N 1
ATOM 779 C CA . PHE A 1 98 ? 8.081 -0.847 -21.348 1.00 93.00 98 PHE A CA 1
ATOM 780 C C . PHE A 1 98 ? 6.664 -1.403 -21.125 1.00 93.00 98 PHE A C 1
ATOM 782 O O . PHE A 1 98 ? 6.017 -1.064 -20.133 1.00 93.00 98 PHE A O 1
ATOM 789 N N . GLN A 1 99 ? 6.182 -2.284 -22.008 1.00 95.56 99 GLN A N 1
ATOM 790 C CA . GLN A 1 99 ? 4.888 -2.954 -21.840 1.00 95.56 99 GLN A CA 1
ATOM 791 C C . GLN A 1 99 ? 4.853 -3.849 -20.597 1.00 95.56 99 GLN A C 1
ATOM 793 O O . GLN A 1 99 ? 3.863 -3.809 -19.868 1.00 95.56 99 GLN A O 1
ATOM 798 N N . ASP A 1 100 ? 5.922 -4.596 -20.307 1.00 97.44 100 ASP A N 1
ATOM 799 C CA . ASP A 1 100 ? 6.012 -5.404 -19.083 1.00 97.44 100 ASP A CA 1
ATOM 800 C C . ASP A 1 100 ? 5.898 -4.535 -17.819 1.00 97.44 100 ASP A C 1
ATOM 802 O O . ASP A 1 100 ? 5.133 -4.847 -16.904 1.00 97.44 100 ASP A O 1
ATOM 806 N N . LEU A 1 101 ? 6.556 -3.370 -17.800 1.00 95.69 101 LEU A N 1
ATOM 807 C CA . LEU A 1 101 ? 6.429 -2.416 -16.693 1.00 95.69 101 LEU A CA 1
ATOM 808 C C . LEU A 1 101 ? 4.988 -1.904 -16.517 1.00 95.69 101 LEU A C 1
ATOM 810 O O . LEU A 1 101 ? 4.538 -1.713 -15.384 1.00 95.69 101 LEU A O 1
ATOM 814 N N . LEU A 1 102 ? 4.239 -1.706 -17.607 1.00 94.94 102 LEU A N 1
ATOM 815 C CA . LEU A 1 102 ? 2.825 -1.319 -17.535 1.00 94.94 102 LEU A CA 1
ATOM 816 C C . LEU A 1 102 ? 1.938 -2.451 -17.001 1.00 94.94 102 LEU A C 1
ATOM 818 O O . LEU A 1 102 ? 1.061 -2.189 -16.178 1.00 94.94 102 LEU A O 1
ATOM 822 N N . VAL A 1 103 ? 2.193 -3.699 -17.399 1.00 97.62 103 VAL A N 1
ATOM 823 C CA . VAL A 1 103 ? 1.493 -4.876 -16.854 1.00 97.62 103 VAL A CA 1
ATOM 824 C C . VAL A 1 103 ? 1.778 -5.021 -15.356 1.00 97.62 103 VAL A C 1
ATOM 826 O O . VAL A 1 103 ? 0.859 -5.212 -14.557 1.00 97.62 103 VAL A O 1
ATOM 829 N N . ARG A 1 104 ? 3.037 -4.838 -14.935 1.00 96.69 104 ARG A N 1
ATOM 830 C CA . ARG A 1 104 ? 3.417 -4.813 -13.513 1.00 96.69 104 ARG A CA 1
ATOM 831 C C . ARG A 1 104 ? 2.694 -3.697 -12.749 1.00 96.69 104 ARG A C 1
ATOM 833 O O . ARG A 1 104 ? 2.270 -3.920 -11.614 1.00 96.69 104 ARG A O 1
ATOM 840 N N . LEU A 1 105 ? 2.511 -2.518 -13.356 1.00 95.00 105 LEU A N 1
ATOM 841 C CA . LEU A 1 105 ? 1.776 -1.398 -12.751 1.00 95.00 105 LEU A CA 1
ATOM 842 C C . LEU A 1 105 ? 0.303 -1.742 -12.529 1.00 95.00 105 LEU A C 1
ATOM 844 O O . LEU A 1 105 ? -0.246 -1.448 -11.465 1.00 95.00 105 LEU A O 1
ATOM 848 N N . GLU A 1 106 ? -0.333 -2.359 -13.520 1.00 96.19 106 GLU A N 1
ATOM 849 C CA . GLU A 1 106 ? -1.715 -2.818 -13.411 1.00 96.19 106 GLU A CA 1
ATOM 850 C C . GLU A 1 106 ? -1.864 -3.857 -12.293 1.00 96.19 106 GLU A C 1
ATOM 852 O O . GLU A 1 106 ? -2.703 -3.681 -11.408 1.00 96.19 106 GLU A O 1
ATOM 857 N N . GLY A 1 107 ? -0.962 -4.841 -12.232 1.00 96.94 107 GLY A N 1
ATOM 858 C CA . GLY A 1 107 ? -0.953 -5.843 -11.165 1.00 96.94 107 GLY A CA 1
ATOM 859 C C . GLY A 1 107 ? -0.754 -5.257 -9.758 1.00 96.94 107 GLY A C 1
ATOM 860 O O . GLY A 1 107 ? -1.325 -5.759 -8.789 1.00 96.94 107 GLY A O 1
ATOM 861 N N . ILE A 1 108 ? 0.019 -4.175 -9.601 1.00 95.12 108 ILE A N 1
ATOM 862 C CA . ILE A 1 108 ? 0.104 -3.452 -8.316 1.00 95.12 108 ILE A CA 1
ATOM 863 C C . ILE A 1 108 ? -1.243 -2.812 -7.971 1.00 95.12 108 ILE A C 1
ATOM 865 O O . ILE A 1 108 ? -1.731 -3.001 -6.858 1.00 95.12 108 ILE A O 1
ATOM 869 N N . ARG A 1 109 ? -1.880 -2.117 -8.921 1.00 93.75 109 ARG A N 1
ATOM 870 C CA . ARG A 1 109 ? -3.174 -1.449 -8.692 1.00 93.75 109 ARG A CA 1
ATOM 871 C C . ARG A 1 109 ? -4.287 -2.428 -8.339 1.00 93.75 109 ARG A C 1
ATOM 873 O O . ARG A 1 109 ? -5.142 -2.120 -7.513 1.00 93.75 109 ARG A O 1
ATOM 880 N N . GLU A 1 110 ? -4.304 -3.600 -8.960 1.00 97.31 110 GLU A N 1
ATOM 881 C CA . GLU A 1 110 ? -5.267 -4.648 -8.623 1.00 97.31 110 GLU A CA 1
ATOM 882 C C . GLU A 1 110 ? -5.075 -5.159 -7.195 1.00 97.31 110 GLU A C 1
ATOM 884 O O . GLU A 1 110 ? -6.052 -5.288 -6.452 1.00 97.31 110 GLU A O 1
ATOM 889 N N . ARG A 1 111 ? -3.820 -5.394 -6.788 1.00 95.38 111 ARG A N 1
ATOM 890 C CA . ARG A 1 111 ? -3.487 -5.803 -5.418 1.00 95.38 111 ARG A CA 1
ATOM 891 C C . ARG A 1 111 ? -3.837 -4.721 -4.393 1.00 95.38 111 ARG A C 1
ATOM 893 O O . ARG A 1 111 ? -4.388 -5.064 -3.351 1.00 95.38 111 ARG A O 1
ATOM 900 N N . GLU A 1 112 ? -3.594 -3.445 -4.698 1.00 93.62 112 GLU A N 1
ATOM 901 C CA . GLU A 1 112 ? -4.005 -2.308 -3.857 1.00 93.62 112 GLU A CA 1
ATOM 902 C C . GLU A 1 112 ? -5.523 -2.302 -3.634 1.00 93.62 112 GLU A C 1
ATOM 904 O O . GLU A 1 112 ? -5.973 -2.376 -2.493 1.00 93.62 112 GLU A O 1
ATOM 909 N N . ARG A 1 113 ? -6.326 -2.343 -4.706 1.00 92.88 113 ARG A N 1
ATOM 910 C CA . ARG A 1 113 ? -7.798 -2.374 -4.591 1.00 92.88 113 ARG A CA 1
ATOM 911 C C . ARG A 1 113 ? -8.313 -3.612 -3.863 1.00 92.88 113 ARG A C 1
ATOM 913 O O . ARG A 1 113 ? -9.354 -3.574 -3.212 1.00 92.88 113 ARG A O 1
ATOM 920 N N . ALA A 1 114 ? -7.659 -4.757 -4.041 1.00 94.88 114 ALA A N 1
ATOM 921 C CA . ALA A 1 114 ? -8.032 -5.978 -3.336 1.00 94.88 114 ALA A CA 1
ATOM 922 C C . ALA A 1 114 ? -7.762 -5.858 -1.830 1.00 94.88 114 ALA A C 1
ATOM 924 O O . ALA A 1 114 ? -8.583 -6.315 -1.037 1.00 94.88 114 ALA A O 1
ATOM 925 N N . LEU A 1 115 ? -6.646 -5.236 -1.446 1.00 93.12 115 LEU A N 1
ATOM 926 C CA . LEU A 1 115 ? -6.314 -4.978 -0.050 1.00 93.12 115 LEU A CA 1
ATOM 927 C C . LEU A 1 115 ? -7.288 -3.974 0.575 1.00 93.12 115 LEU A C 1
ATOM 929 O O . LEU A 1 115 ? -7.844 -4.258 1.630 1.00 93.12 115 LEU A O 1
ATOM 933 N N . GLU A 1 116 ? -7.568 -2.868 -0.117 1.00 89.31 116 GLU A N 1
ATOM 934 C CA . GLU A 1 116 ? -8.536 -1.858 0.325 1.00 89.31 116 GLU A CA 1
ATOM 935 C C . GLU A 1 116 ? -9.925 -2.459 0.561 1.00 89.31 116 GLU A C 1
ATOM 937 O O . GLU A 1 116 ? -10.490 -2.265 1.632 1.00 89.31 116 GLU A O 1
ATOM 942 N N . ARG A 1 117 ? -10.443 -3.266 -0.378 1.00 92.19 117 ARG A N 1
ATOM 943 C CA . ARG A 1 117 ? -11.748 -3.931 -0.212 1.00 92.19 117 ARG A CA 1
ATOM 944 C C . ARG A 1 117 ? -11.793 -4.851 1.002 1.00 92.19 117 ARG A C 1
ATOM 946 O O . ARG A 1 117 ? -12.762 -4.825 1.749 1.00 92.19 117 ARG A O 1
ATOM 953 N N . ARG A 1 118 ? -10.744 -5.647 1.231 1.00 93.06 118 ARG A N 1
ATOM 954 C CA . ARG A 1 118 ? -10.683 -6.537 2.403 1.00 93.06 118 ARG A CA 1
ATOM 955 C C . ARG A 1 118 ? -10.630 -5.755 3.710 1.00 93.06 118 ARG A C 1
ATOM 957 O O . ARG A 1 118 ? -11.238 -6.176 4.695 1.00 93.06 118 ARG A O 1
ATOM 964 N N . GLU A 1 119 ? -9.891 -4.648 3.732 1.00 90.44 119 GLU A N 1
ATOM 965 C CA . GLU A 1 119 ? -9.826 -3.763 4.894 1.00 90.44 119 GLU A CA 1
ATOM 966 C C . GLU A 1 119 ? -11.182 -3.105 5.149 1.00 90.44 119 GLU A C 1
ATOM 968 O O . GLU A 1 119 ? -11.651 -3.124 6.280 1.00 90.44 119 GLU A O 1
ATOM 973 N N . GLU A 1 120 ? -11.849 -2.609 4.109 1.00 87.94 120 GLU A N 1
ATOM 974 C CA . GLU A 1 120 ? -13.189 -2.028 4.196 1.00 87.94 120 GLU A CA 1
ATOM 975 C C . GLU A 1 120 ? -14.223 -3.042 4.703 1.00 87.94 120 GLU A C 1
ATOM 977 O O . GLU A 1 120 ? -14.921 -2.759 5.671 1.00 87.94 120 GLU A O 1
ATOM 982 N N . GLU A 1 121 ? -14.266 -4.254 4.142 1.00 92.56 121 GLU A N 1
ATOM 983 C CA . GLU A 1 121 ? -15.155 -5.337 4.591 1.00 92.56 121 GLU A CA 1
ATOM 984 C C . GLU A 1 121 ? -14.892 -5.750 6.047 1.00 92.56 121 GLU A C 1
ATOM 986 O O . GLU A 1 121 ? -15.801 -6.134 6.786 1.00 92.56 121 GLU A O 1
ATOM 991 N N . SER A 1 122 ? -13.632 -5.714 6.479 1.00 88.81 122 SER A N 1
ATOM 992 C CA . SER A 1 122 ? -13.256 -6.062 7.852 1.00 88.81 122 SER A CA 1
ATOM 993 C C . SER A 1 122 ? -13.571 -4.936 8.830 1.00 88.81 122 SER A C 1
ATOM 995 O O . SER A 1 122 ? -14.033 -5.210 9.932 1.00 88.81 122 SER A O 1
ATOM 997 N N . LEU A 1 123 ? -13.382 -3.680 8.422 1.00 86.56 123 LEU A N 1
ATOM 998 C CA . LEU A 1 123 ? -13.772 -2.516 9.209 1.00 86.56 123 LEU A CA 1
ATOM 999 C C . LEU A 1 123 ? -15.295 -2.402 9.311 1.00 86.56 123 LEU A C 1
ATOM 1001 O O . LEU A 1 123 ? -15.786 -2.180 10.409 1.00 86.56 123 LEU A O 1
ATOM 1005 N N . ALA A 1 124 ? -16.045 -2.620 8.229 1.00 88.06 124 ALA A N 1
ATOM 1006 C CA . ALA A 1 124 ? -17.509 -2.598 8.242 1.00 88.06 124 ALA A CA 1
ATOM 1007 C C . ALA A 1 124 ? -18.076 -3.567 9.291 1.00 88.06 124 ALA A C 1
ATOM 1009 O O . ALA A 1 124 ? -18.860 -3.161 10.136 1.00 88.06 124 ALA A O 1
ATOM 1010 N N . ARG A 1 125 ? -17.559 -4.802 9.344 1.00 88.94 125 ARG A N 1
ATOM 1011 C CA . ARG A 1 125 ? -17.962 -5.809 10.345 1.00 88.94 125 ARG A CA 1
ATOM 1012 C C . ARG A 1 125 ? -17.681 -5.425 11.802 1.00 88.94 125 ARG A C 1
ATOM 1014 O O . ARG A 1 125 ? -18.289 -6.001 12.692 1.00 88.94 125 ARG A O 1
ATOM 1021 N N . VAL A 1 126 ? -16.725 -4.530 12.047 1.00 84.50 126 VAL A N 1
ATOM 1022 C CA . VAL A 1 126 ? -16.392 -4.023 13.393 1.00 84.50 126 VAL A CA 1
ATOM 1023 C C . VAL A 1 126 ? -17.252 -2.806 13.761 1.00 84.50 126 VAL A C 1
ATOM 1025 O O . VAL A 1 126 ? -17.407 -2.481 14.940 1.00 84.50 126 VAL A O 1
ATOM 1028 N N . LEU A 1 127 ? -17.754 -2.095 12.750 1.00 78.81 127 LEU A N 1
ATOM 1029 C CA . LEU A 1 127 ? -18.484 -0.839 12.891 1.00 78.81 127 LEU A CA 1
ATOM 1030 C C . LEU A 1 127 ? -20.012 -1.005 12.847 1.00 78.81 127 LEU A C 1
ATOM 1032 O O . LEU A 1 127 ? -20.697 -0.091 13.307 1.00 78.81 127 LEU A O 1
ATOM 1036 N N . ASP A 1 128 ? -20.511 -2.123 12.316 1.00 78.38 128 ASP A N 1
ATOM 1037 C CA . ASP A 1 128 ? -21.914 -2.568 12.403 1.00 78.38 128 ASP A CA 1
ATOM 1038 C C . ASP A 1 128 ? -22.294 -3.029 13.825 1.00 78.38 128 ASP A C 1
ATOM 1040 O O . ASP A 1 128 ? -23.436 -2.735 14.253 1.00 78.38 128 ASP A O 1
#